Protein AF-A0A158P7M5-F1 (afdb_monomer)

Solvent-accessible surface area (backbone atoms only — not comparable to full-atom values): 8544 Å² total; per-residue (Å²): 83,50,68,42,34,40,37,39,23,15,37,44,81,31,75,53,76,41,77,49,64,83,55,54,94,88,68,77,83,92,66,46,58,50,72,46,75,37,80,89,73,76,42,77,43,80,46,76,48,88,86,70,44,61,68,52,57,57,50,47,51,29,58,58,73,63,59,71,62,83,87,73,74,80,70,91,69,79,88,72,82,65,73,63,87,88,44,93,66,78,75,72,72,61,63,40,66,48,14,17,70,57,31,77,76,79,37,59,45,15,40,32,36,42,31,28,41,23,72,48,53,90,63,35,61,90,94,43,66,89,36,54,60,48,78,50,76,38,73,48,93

Mean predicted aligned error: 12.84 Å

Foldseek 3Di:
DFWAKKWKDQFAAHPHIDIDGDDDPPDDDLACFDFDCPPVVNDTDTDRDDPSCSVVSVVLVCQQVVVCPVPPPPPDDDPPQPPDPNDRDPPPPPLLNGGYVSCPVVGQKIKMKTKDQCCPLVPHDPPCSVPRMDMTMDMDD

Radius of gyration: 18.56 Å; Cα contacts (8 Å, |Δi|>4): 219; chains: 1; bounding box: 43×63×38 Å

InterPro domains:
  IPR003395 RecF/RecN/SMC, N-terminal [PF02463] (47-140)
  IPR027417 P-loop containing nucleoside triphosphate hydrolase [G3DSA:3.40.50.300] (1-141)
  IPR027417 P-loop containing nucleoside triphosphate hydrolase [SSF52540] (1-97)

Organism: Angiostrongylus cantonensis (NCBI:txid6313)

Structure (mmCIF, N/CA/C/O backbone):
data_AF-A0A158P7M5-F1
#
_entry.id   AF-A0A158P7M5-F1
#
loop_
_atom_site.group_PDB
_atom_site.id
_atom_site.type_symbol
_atom_site.label_atom_id
_atom_site.label_alt_id
_atom_site.label_comp_id
_atom_site.label_asym_id
_atom_site.label_entity_id
_atom_site.label_seq_id
_atom_site.pdbx_PDB_ins_code
_atom_site.Cartn_x
_atom_site.Cartn_y
_atom_site.Cartn_z
_atom_site.occupancy
_atom_site.B_iso_or_equiv
_atom_site.auth_seq_id
_atom_site.auth_comp_id
_atom_site.auth_asym_id
_atom_site.auth_atom_id
_atom_site.pdbx_PDB_model_num
ATOM 1 N N . MET A 1 1 ? -9.098 4.996 12.710 1.00 84.75 1 MET A N 1
ATOM 2 C CA . MET A 1 1 ? -8.833 4.597 11.310 1.00 84.75 1 MET A CA 1
ATOM 3 C C . MET A 1 1 ? -7.419 4.039 11.209 1.00 84.75 1 MET A C 1
ATOM 5 O O . MET A 1 1 ? -6.515 4.659 11.755 1.00 84.75 1 MET A O 1
ATOM 9 N N . TYR A 1 2 ? -7.217 2.889 10.563 1.00 87.38 2 TYR A N 1
ATOM 10 C CA . TYR A 1 2 ? -5.891 2.273 10.371 1.00 87.38 2 TYR A CA 1
ATOM 11 C C . TYR A 1 2 ? -5.788 1.602 8.995 1.00 87.38 2 TYR A C 1
ATOM 13 O O . TYR A 1 2 ? -6.807 1.362 8.348 1.00 87.38 2 TYR A O 1
ATOM 21 N N . ILE A 1 3 ? -4.568 1.327 8.522 1.00 88.69 3 ILE A N 1
ATOM 22 C CA . ILE A 1 3 ? -4.358 0.655 7.232 1.00 88.69 3 ILE A CA 1
ATOM 23 C C . ILE A 1 3 ? -4.711 -0.825 7.386 1.00 88.69 3 ILE A C 1
ATOM 25 O O . ILE A 1 3 ? -4.085 -1.527 8.169 1.00 88.69 3 ILE A O 1
ATOM 29 N N . LYS A 1 4 ? -5.683 -1.296 6.608 1.00 89.19 4 LYS A N 1
ATOM 30 C CA . LYS A 1 4 ? -6.126 -2.696 6.568 1.00 89.19 4 LYS A CA 1
ATOM 31 C C . LYS A 1 4 ? -5.441 -3.482 5.452 1.00 89.19 4 LYS A C 1
ATOM 33 O O . LYS A 1 4 ? -5.133 -4.659 5.622 1.00 89.19 4 LYS A O 1
ATOM 38 N N . ARG A 1 5 ? -5.222 -2.834 4.301 1.00 90.56 5 ARG A N 1
ATOM 39 C CA . ARG A 1 5 ? -4.631 -3.456 3.110 1.00 90.56 5 ARG A CA 1
ATOM 40 C C . ARG A 1 5 ? -3.824 -2.456 2.293 1.00 90.56 5 ARG A C 1
ATOM 42 O O . ARG A 1 5 ? -4.247 -1.313 2.125 1.00 90.56 5 ARG A O 1
ATOM 49 N N . LEU A 1 6 ? -2.711 -2.909 1.735 1.00 90.88 6 LEU A N 1
ATOM 50 C CA . LEU A 1 6 ? -1.869 -2.177 0.797 1.00 90.88 6 LEU A CA 1
ATOM 51 C C . LEU A 1 6 ? -1.648 -3.033 -0.454 1.00 90.88 6 LEU A C 1
ATOM 53 O O . LEU A 1 6 ? -1.187 -4.166 -0.368 1.00 90.88 6 LEU A O 1
ATOM 57 N N . GLU A 1 7 ? -1.968 -2.484 -1.618 1.00 93.25 7 GLU A N 1
ATOM 58 C CA . GLU A 1 7 ? -1.774 -3.122 -2.918 1.00 93.25 7 GLU A CA 1
ATOM 59 C C . GLU A 1 7 ? -0.788 -2.288 -3.738 1.00 93.25 7 GLU A C 1
ATOM 61 O O . GLU A 1 7 ? -1.000 -1.089 -3.930 1.00 93.25 7 GLU A O 1
ATOM 66 N N . ILE A 1 8 ? 0.289 -2.909 -4.214 1.00 92.31 8 ILE A N 1
ATOM 67 C CA . ILE A 1 8 ? 1.386 -2.248 -4.926 1.00 92.31 8 ILE A CA 1
ATOM 68 C C . ILE A 1 8 ? 1.592 -2.947 -6.266 1.00 92.31 8 ILE A C 1
ATOM 70 O O . ILE A 1 8 ? 1.945 -4.120 -6.296 1.00 92.31 8 ILE A O 1
ATOM 74 N N . ASP A 1 9 ? 1.420 -2.230 -7.371 1.00 91.31 9 ASP A N 1
ATOM 75 C CA . ASP A 1 9 ? 1.585 -2.761 -8.723 1.00 91.31 9 ASP A CA 1
ATOM 76 C C . ASP A 1 9 ? 2.455 -1.833 -9.572 1.00 91.31 9 ASP A C 1
ATOM 78 O O . ASP A 1 9 ? 2.244 -0.621 -9.597 1.00 91.31 9 ASP A O 1
ATOM 82 N N . GLY A 1 10 ? 3.458 -2.391 -10.245 1.00 86.44 10 GLY A N 1
ATOM 83 C CA . GLY A 1 10 ? 4.370 -1.652 -11.122 1.00 86.44 10 GLY A CA 1
ATOM 84 C C . GLY A 1 10 ? 5.187 -0.534 -10.457 1.00 86.44 10 GLY A C 1
ATOM 85 O O . GLY A 1 10 ? 5.733 0.307 -11.168 1.00 86.44 10 GLY A O 1
ATOM 86 N N . PHE A 1 11 ? 5.277 -0.487 -9.123 1.00 87.62 11 PHE A N 1
ATOM 87 C CA . PHE A 1 11 ? 5.914 0.600 -8.367 1.00 87.62 11 PHE A CA 1
ATOM 88 C C . PHE A 1 11 ? 7.344 0.245 -7.934 1.00 87.62 11 PHE A C 1
ATOM 90 O O . PHE A 1 11 ? 7.560 -0.711 -7.187 1.00 87.62 11 PHE A O 1
ATOM 97 N N . LYS A 1 12 ? 8.336 1.043 -8.343 1.00 85.62 12 LYS A N 1
ATOM 98 C CA . LYS A 1 12 ? 9.769 0.897 -8.010 1.00 8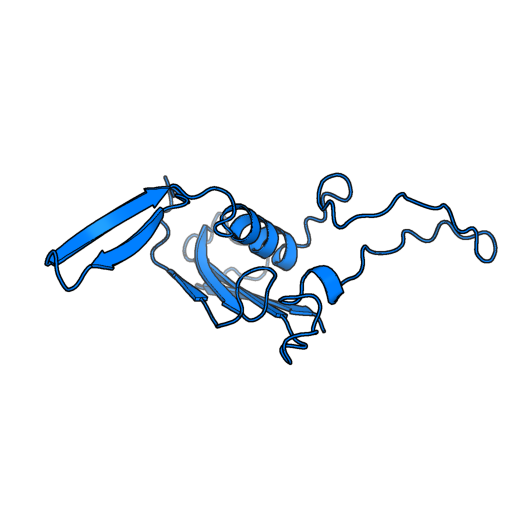5.62 12 LYS A CA 1
ATOM 99 C C . LYS A 1 12 ? 10.333 -0.521 -8.181 1.00 85.62 12 LYS A C 1
ATOM 101 O O . LYS A 1 12 ? 10.729 -0.889 -9.278 1.00 85.62 12 LYS A O 1
ATOM 106 N N . SER A 1 13 ? 10.427 -1.312 -7.107 1.00 83.50 13 SER A N 1
ATOM 107 C CA . SER A 1 13 ? 10.943 -2.694 -7.142 1.00 83.50 13 SER A CA 1
ATOM 108 C C . SER A 1 13 ? 9.855 -3.747 -7.380 1.00 83.50 13 SER A C 1
ATOM 110 O O . SER A 1 13 ? 10.182 -4.910 -7.602 1.00 83.50 13 SER A O 1
ATOM 112 N N . TYR A 1 14 ? 8.582 -3.357 -7.354 1.00 85.56 14 TYR A N 1
ATOM 113 C CA . TYR A 1 14 ? 7.429 -4.243 -7.476 1.00 85.56 14 TYR A CA 1
ATOM 114 C C . TYR A 1 14 ? 6.941 -4.283 -8.924 1.00 85.56 14 TYR A C 1
ATOM 116 O O . TYR A 1 14 ? 6.168 -3.433 -9.349 1.00 85.56 14 TYR A O 1
ATOM 124 N N . SER A 1 15 ? 7.409 -5.263 -9.701 1.00 84.06 15 SER A N 1
ATOM 125 C CA . SER A 1 15 ? 6.985 -5.454 -11.100 1.00 84.06 15 SER A CA 1
ATOM 126 C C . SER A 1 15 ? 5.624 -6.133 -11.255 1.00 84.06 15 SER A C 1
ATOM 128 O O . SER A 1 15 ? 5.034 -6.088 -12.328 1.00 84.06 15 SER A O 1
ATOM 130 N N . LYS A 1 16 ? 5.143 -6.798 -10.207 1.00 84.62 16 LYS A N 1
ATOM 131 C CA . LYS A 1 16 ? 3.849 -7.480 -10.167 1.00 84.62 16 LYS A CA 1
ATOM 132 C C . LYS A 1 16 ? 3.064 -6.974 -8.971 1.00 84.62 16 LYS A C 1
ATOM 134 O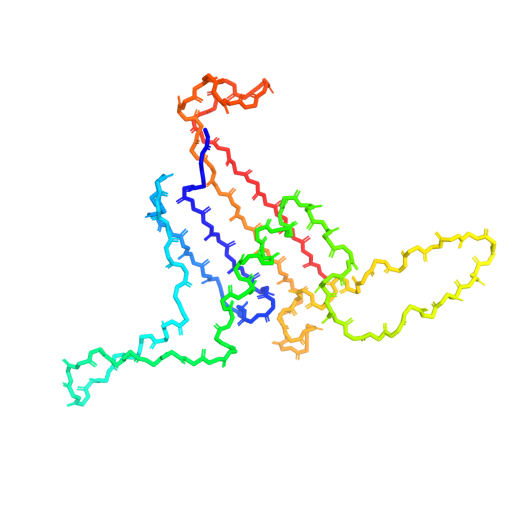 O . LYS A 1 16 ? 3.680 -6.634 -7.959 1.00 84.62 16 LYS A O 1
ATOM 139 N N . LEU A 1 17 ? 1.739 -7.041 -9.064 1.00 86.81 17 LEU A N 1
ATOM 140 C CA . LEU A 1 17 ? 0.837 -6.780 -7.950 1.00 86.81 17 LEU A CA 1
ATOM 141 C C . LEU A 1 17 ? 1.276 -7.554 -6.699 1.00 86.81 17 LEU A C 1
ATOM 143 O O . LEU A 1 17 ? 1.329 -8.784 -6.697 1.00 86.81 17 LEU A O 1
ATOM 147 N N . GLN A 1 18 ? 1.594 -6.814 -5.646 1.00 88.06 18 GLN A N 1
ATOM 148 C CA . GLN A 1 18 ? 1.806 -7.316 -4.299 1.00 88.06 18 GLN A CA 1
ATOM 149 C C . GLN A 1 18 ? 0.684 -6.819 -3.408 1.00 88.06 18 GLN A C 1
ATOM 151 O O . GLN A 1 18 ? 0.320 -5.645 -3.455 1.00 88.06 18 GLN A O 1
ATOM 156 N N . VAL A 1 19 ? 0.161 -7.717 -2.586 1.00 87.56 19 VAL A N 1
ATOM 157 C CA . VAL A 1 19 ? -0.900 -7.424 -1.633 1.00 87.56 19 VAL A CA 1
ATOM 158 C C . VAL A 1 19 ? -0.352 -7.688 -0.242 1.00 87.56 19 VAL A C 1
ATOM 160 O O . VAL A 1 19 ? 0.136 -8.778 0.036 1.00 87.56 19 VAL A O 1
ATOM 163 N N . ILE A 1 20 ? -0.423 -6.675 0.611 1.00 86.62 20 ILE A N 1
ATOM 164 C CA . ILE A 1 20 ? -0.091 -6.749 2.028 1.00 86.62 20 ILE A CA 1
ATOM 165 C C . ILE A 1 20 ? -1.401 -6.530 2.778 1.00 86.62 20 ILE A C 1
ATOM 167 O O . ILE A 1 20 ? -1.980 -5.444 2.721 1.00 86.62 20 ILE A O 1
ATOM 171 N N . ASP A 1 21 ? -1.893 -7.568 3.436 1.00 82.69 21 ASP A N 1
ATOM 172 C CA . ASP A 1 21 ? -3.075 -7.550 4.289 1.00 82.69 21 ASP A CA 1
ATOM 173 C C . ASP A 1 21 ? -2.722 -7.988 5.719 1.00 82.69 21 ASP A C 1
ATOM 175 O O . ASP A 1 21 ? -1.567 -8.280 6.030 1.00 82.69 21 ASP A O 1
ATOM 179 N N . GLY A 1 22 ? -3.708 -7.947 6.618 1.00 78.75 22 GLY A N 1
ATOM 180 C CA . GLY A 1 22 ? -3.534 -8.418 7.996 1.00 78.75 22 GLY A CA 1
ATOM 181 C C . GLY A 1 22 ? -2.609 -7.550 8.853 1.00 78.75 22 GLY A C 1
ATOM 182 O O . GLY A 1 22 ? -1.982 -8.064 9.775 1.00 78.75 22 GLY A O 1
ATOM 183 N N . LEU A 1 23 ? -2.507 -6.252 8.552 1.00 79.44 23 LEU A N 1
ATOM 184 C CA . LEU A 1 23 ? -1.743 -5.310 9.369 1.00 79.44 23 LEU A CA 1
ATOM 185 C C . LEU A 1 23 ? -2.398 -5.150 10.746 1.00 79.44 23 LEU A C 1
ATOM 187 O O . LEU A 1 23 ? -3.598 -4.890 10.854 1.00 79.44 23 LEU A O 1
ATOM 191 N N . ASP A 1 24 ? -1.590 -5.285 11.792 1.00 79.94 24 ASP A N 1
ATOM 192 C CA . ASP A 1 24 ? -2.015 -5.102 13.172 1.00 79.94 24 ASP A CA 1
ATOM 193 C C . ASP A 1 24 ? -2.125 -3.607 13.516 1.00 79.94 24 ASP A C 1
ATOM 195 O O . ASP A 1 24 ? -1.437 -2.756 12.949 1.00 79.94 24 ASP A O 1
ATOM 199 N N . THR A 1 25 ? -3.007 -3.254 14.447 1.00 81.12 25 THR A N 1
ATOM 200 C CA . THR A 1 25 ? -3.225 -1.846 14.827 1.00 81.12 25 THR A CA 1
ATOM 201 C C . THR A 1 25 ? -2.144 -1.285 15.751 1.00 81.12 25 THR A C 1
ATOM 203 O O . THR A 1 25 ? -1.952 -0.071 15.789 1.00 81.12 25 THR A O 1
ATOM 206 N N . GLN A 1 26 ? -1.440 -2.146 16.487 1.00 77.19 26 GLN A N 1
ATOM 207 C CA . GLN A 1 26 ? -0.457 -1.773 17.499 1.00 77.19 26 GLN A CA 1
ATOM 208 C C . GLN A 1 26 ? 0.972 -1.895 16.976 1.00 77.19 26 GLN A C 1
ATOM 210 O O . GLN A 1 26 ? 1.788 -1.006 17.222 1.00 77.19 26 GLN A O 1
ATOM 215 N N . PHE A 1 27 ? 1.294 -2.973 16.254 1.00 75.44 27 PHE A N 1
ATOM 216 C CA . PHE A 1 27 ? 2.669 -3.215 15.819 1.00 75.44 27 PHE A CA 1
ATOM 217 C C . PHE A 1 27 ? 2.771 -3.976 14.496 1.00 75.44 27 PHE A C 1
ATOM 219 O O . PHE A 1 27 ? 2.342 -5.118 14.379 1.00 75.44 27 PHE A O 1
ATOM 226 N N . ASN A 1 28 ? 3.460 -3.379 13.520 1.00 76.75 28 ASN A N 1
ATOM 227 C CA . ASN A 1 28 ? 3.818 -4.035 12.264 1.00 76.75 28 ASN A CA 1
ATOM 228 C C . ASN A 1 28 ? 5.328 -3.967 12.048 1.00 76.75 28 ASN A C 1
ATOM 230 O O . ASN A 1 28 ? 5.922 -2.889 12.103 1.00 76.75 28 ASN A O 1
ATOM 234 N N . ALA A 1 29 ? 5.947 -5.105 11.737 1.00 73.75 29 ALA A N 1
ATOM 235 C CA . ALA A 1 29 ? 7.367 -5.177 11.416 1.00 73.75 29 ALA A CA 1
ATOM 236 C C . ALA A 1 29 ? 7.575 -5.432 9.918 1.00 73.75 29 ALA A C 1
ATOM 238 O O . ALA A 1 29 ? 7.414 -6.553 9.434 1.00 73.75 29 ALA A O 1
ATOM 239 N N . ILE A 1 30 ? 8.004 -4.403 9.181 1.00 72.69 30 ILE A N 1
ATOM 240 C CA . ILE A 1 30 ? 8.461 -4.564 7.794 1.00 72.69 30 ILE A CA 1
ATOM 241 C C . ILE A 1 30 ? 9.900 -5.080 7.830 1.00 72.69 30 ILE A C 1
ATOM 243 O O . ILE A 1 30 ? 10.866 -4.318 7.887 1.00 72.69 30 ILE A O 1
ATOM 247 N N . THR A 1 31 ? 10.048 -6.402 7.827 1.00 67.69 31 THR A N 1
ATOM 248 C CA . THR A 1 31 ? 11.366 -7.041 7.795 1.00 67.69 31 THR A CA 1
ATOM 249 C C . THR A 1 31 ? 11.810 -7.279 6.356 1.00 67.69 31 THR A C 1
ATOM 251 O O . THR A 1 31 ? 11.018 -7.560 5.462 1.00 67.69 31 THR A O 1
ATOM 254 N N . GLY A 1 32 ? 13.112 -7.155 6.103 1.00 57.88 32 GLY A N 1
ATOM 255 C CA . GLY A 1 32 ? 13.715 -7.338 4.775 1.00 57.88 32 GLY A CA 1
ATOM 256 C C . GLY A 1 32 ? 13.915 -8.784 4.402 1.00 57.88 32 GLY A C 1
ATOM 257 O O . GLY A 1 32 ? 14.946 -9.117 3.824 1.00 57.88 32 GLY A O 1
ATOM 258 N N . LEU A 1 33 ? 12.984 -9.610 4.844 1.00 51.75 33 LEU A N 1
ATOM 259 C CA . LEU A 1 33 ? 13.098 -11.037 4.919 1.00 51.75 33 LEU A CA 1
ATOM 260 C C . LEU A 1 33 ? 12.620 -11.606 3.595 1.00 51.75 33 LEU A C 1
ATOM 262 O O . LEU A 1 33 ? 11.424 -11.775 3.376 1.00 51.75 33 LEU A O 1
ATOM 266 N N . PHE A 1 34 ? 13.557 -11.873 2.692 1.00 48.88 34 PHE A N 1
ATOM 267 C CA . PHE A 1 34 ? 13.217 -12.690 1.544 1.00 48.88 34 PHE A CA 1
ATOM 268 C C . PHE A 1 34 ? 13.093 -14.126 2.048 1.00 48.88 34 PHE A C 1
ATOM 270 O O . PHE A 1 34 ? 14.076 -14.729 2.479 1.00 48.88 34 PHE A O 1
ATOM 277 N N . ILE A 1 35 ? 11.865 -14.635 2.066 1.00 47.81 35 ILE A N 1
ATOM 278 C CA . ILE A 1 35 ? 11.573 -16.012 2.430 1.00 47.81 35 ILE A CA 1
ATOM 279 C C . ILE A 1 35 ? 11.659 -16.828 1.138 1.00 47.81 35 ILE A C 1
ATOM 281 O O . ILE A 1 35 ? 10.724 -16.833 0.341 1.00 47.81 35 ILE A O 1
ATOM 285 N N . PHE A 1 36 ? 12.793 -17.488 0.906 1.00 49.09 36 PHE A N 1
ATOM 286 C CA . PHE A 1 36 ? 12.864 -18.541 -0.107 1.00 49.09 36 PHE A CA 1
ATOM 287 C C . PHE A 1 36 ? 12.492 -19.866 0.561 1.00 49.09 36 PHE A C 1
ATOM 289 O O . PHE A 1 36 ? 13.078 -20.247 1.578 1.00 49.09 36 PHE A O 1
ATOM 296 N N . PHE A 1 37 ? 11.496 -20.554 0.003 1.00 44.31 37 PHE A N 1
ATOM 297 C CA . PHE A 1 37 ? 11.245 -21.953 0.322 1.00 44.31 37 PHE A CA 1
ATOM 298 C C . PHE A 1 37 ? 12.278 -22.787 -0.436 1.00 44.31 37 PHE A C 1
ATOM 300 O O . PHE A 1 37 ? 12.216 -22.893 -1.661 1.00 44.31 37 PHE A O 1
ATOM 307 N N . ASP A 1 38 ? 13.262 -23.322 0.284 1.00 51.84 38 ASP A N 1
ATOM 308 C CA . ASP A 1 38 ? 14.185 -24.294 -0.284 1.00 51.84 38 ASP A CA 1
ATOM 309 C C . ASP A 1 38 ? 13.481 -25.654 -0.288 1.00 51.84 38 ASP A C 1
ATOM 311 O O . ASP A 1 38 ? 13.375 -26.319 0.745 1.00 51.84 38 ASP A O 1
ATOM 315 N N . ALA A 1 39 ? 12.972 -26.052 -1.454 1.00 58.78 39 ALA A N 1
ATOM 316 C CA . ALA A 1 39 ? 12.307 -27.338 -1.635 1.00 58.78 39 ALA A CA 1
ATOM 317 C C . ALA A 1 39 ? 13.251 -28.537 -1.413 1.00 58.78 39 ALA A C 1
ATOM 319 O O . ALA A 1 39 ? 12.775 -29.626 -1.107 1.00 58.78 39 ALA A O 1
ATOM 320 N N . ILE A 1 40 ? 14.573 -28.349 -1.524 1.00 69.81 40 ILE A N 1
ATOM 321 C CA . ILE A 1 40 ? 15.577 -29.396 -1.281 1.00 69.81 40 ILE A CA 1
ATOM 322 C C . ILE A 1 40 ? 15.788 -29.583 0.224 1.00 69.81 40 ILE A C 1
ATOM 324 O O . ILE A 1 40 ? 15.942 -30.709 0.693 1.00 69.81 40 ILE A O 1
ATOM 328 N N . LYS A 1 41 ? 15.769 -28.493 0.998 1.00 57.28 41 LYS A N 1
ATOM 329 C CA . LYS A 1 41 ? 15.950 -28.535 2.461 1.00 57.28 41 LYS A CA 1
ATOM 330 C C . LYS A 1 41 ? 14.649 -28.565 3.259 1.00 57.28 41 LYS A C 1
ATOM 332 O O . LYS A 1 41 ? 14.707 -28.671 4.480 1.00 57.28 41 LYS A O 1
ATOM 337 N N . ASN A 1 42 ? 13.497 -28.474 2.592 1.00 57.22 42 ASN A N 1
ATOM 338 C CA . ASN A 1 42 ? 12.167 -28.400 3.207 1.00 57.22 42 ASN A CA 1
ATOM 339 C C . ASN A 1 42 ? 12.104 -27.351 4.337 1.00 57.22 42 ASN A C 1
ATOM 341 O O . ASN A 1 42 ? 11.467 -27.537 5.374 1.00 57.22 42 ASN A O 1
ATOM 345 N N . GLN A 1 43 ? 12.833 -26.248 4.150 1.00 45.84 43 GLN A N 1
ATOM 346 C CA . GLN A 1 43 ? 13.076 -25.251 5.181 1.00 45.84 43 GLN A CA 1
ATOM 347 C C . GLN A 1 43 ? 12.962 -23.850 4.587 1.00 45.84 43 GLN A C 1
ATOM 349 O O . GLN A 1 43 ? 13.472 -23.551 3.505 1.00 45.84 43 GLN A O 1
ATOM 354 N N . PHE A 1 44 ? 12.300 -22.966 5.329 1.00 47.78 44 PHE A N 1
ATOM 355 C CA . PHE A 1 44 ? 12.242 -21.552 4.997 1.00 47.78 44 PHE A CA 1
ATOM 356 C C . PHE A 1 44 ? 13.569 -20.877 5.335 1.00 47.78 44 PHE A C 1
ATOM 358 O O . PHE A 1 44 ? 13.928 -20.743 6.507 1.00 47.78 44 PHE A O 1
ATOM 365 N N . PHE A 1 45 ? 14.294 -20.434 4.307 1.00 43.50 45 PHE A N 1
ATOM 366 C CA . PHE A 1 45 ? 15.552 -19.725 4.495 1.00 43.50 45 PHE A CA 1
ATOM 367 C C . PHE A 1 45 ? 15.286 -18.225 4.648 1.00 43.50 45 PHE A C 1
ATOM 369 O O . PHE A 1 45 ? 14.658 -17.591 3.798 1.00 43.50 45 PHE A O 1
ATOM 376 N N . ARG A 1 46 ? 15.744 -17.664 5.771 1.00 45.09 46 ARG A N 1
ATOM 377 C CA . ARG A 1 46 ? 15.560 -16.260 6.153 1.00 45.09 46 ARG A CA 1
ATOM 378 C C . ARG A 1 46 ? 16.833 -15.472 5.849 1.00 45.09 46 ARG A C 1
ATOM 380 O O . ARG A 1 46 ? 17.735 -15.420 6.679 1.00 45.09 46 ARG A O 1
ATOM 387 N N . LEU A 1 47 ? 16.904 -14.836 4.679 1.00 45.06 47 LEU A N 1
ATOM 388 C CA . LEU A 1 47 ? 17.999 -13.919 4.342 1.00 45.06 47 LEU A CA 1
ATOM 389 C C . LEU A 1 47 ? 17.533 -12.466 4.449 1.00 45.06 47 LEU A C 1
ATOM 391 O O . LEU A 1 47 ? 16.663 -12.009 3.705 1.00 45.06 47 LEU A O 1
ATOM 395 N N . GLY A 1 48 ? 18.138 -11.729 5.381 1.00 49.22 48 GLY A N 1
ATOM 396 C CA . GLY A 1 48 ? 18.008 -10.279 5.482 1.00 49.22 48 GLY A CA 1
ATOM 397 C C . GLY A 1 48 ? 18.904 -9.594 4.455 1.00 49.22 48 GLY A C 1
ATOM 398 O O . GLY A 1 48 ? 20.000 -9.159 4.791 1.00 49.22 48 GLY A O 1
ATOM 399 N N . LEU A 1 49 ? 18.466 -9.513 3.197 1.00 48.22 49 LEU A N 1
ATOM 400 C CA . LEU A 1 49 ? 19.235 -8.842 2.145 1.00 48.22 49 LEU A CA 1
ATOM 401 C C . LEU A 1 49 ? 18.970 -7.324 2.160 1.00 48.22 49 LEU A C 1
ATOM 403 O O . LEU A 1 49 ? 17.828 -6.848 2.247 1.00 48.22 49 LEU A O 1
ATOM 407 N N . ASN A 1 50 ? 20.042 -6.536 2.076 1.00 53.41 50 ASN A N 1
ATOM 408 C CA . ASN A 1 50 ? 19.958 -5.100 1.817 1.00 53.41 50 ASN A CA 1
ATOM 409 C C . ASN A 1 50 ? 19.515 -4.887 0.358 1.00 53.41 50 ASN A C 1
ATOM 411 O O . ASN A 1 50 ? 19.955 -5.609 -0.529 1.00 53.41 50 ASN A O 1
ATOM 415 N N . GLY A 1 51 ? 18.598 -3.944 0.110 1.00 59.69 51 GLY A N 1
ATOM 416 C CA . GLY A 1 51 ? 18.055 -3.697 -1.238 1.00 59.69 51 GLY A CA 1
ATOM 417 C C . GLY A 1 51 ? 16.807 -4.504 -1.638 1.00 59.69 51 GLY A C 1
ATOM 418 O O . GLY A 1 51 ? 16.358 -4.387 -2.770 1.00 59.69 51 GLY A O 1
ATOM 419 N N . THR A 1 52 ? 16.176 -5.254 -0.725 1.00 61.97 52 THR A N 1
ATOM 420 C CA . THR A 1 52 ? 14.956 -6.059 -0.996 1.00 61.97 52 THR A CA 1
ATOM 421 C C . THR A 1 52 ? 13.662 -5.267 -1.233 1.00 61.97 52 THR A C 1
ATOM 423 O O . THR A 1 52 ? 12.590 -5.854 -1.313 1.00 61.97 52 THR A O 1
ATOM 426 N N . GLY A 1 53 ? 13.725 -3.936 -1.331 1.00 68.12 53 GLY A N 1
ATOM 427 C CA . GLY A 1 53 ? 12.542 -3.102 -1.575 1.00 68.12 53 GLY A CA 1
ATOM 428 C C . GLY A 1 53 ? 11.734 -2.715 -0.330 1.00 68.12 53 GLY A C 1
ATOM 429 O O . GLY A 1 53 ? 10.697 -2.084 -0.477 1.00 68.12 53 GLY A O 1
ATOM 430 N N . LYS A 1 54 ? 12.218 -2.990 0.892 1.00 78.44 54 LYS A N 1
ATOM 431 C CA . LYS A 1 54 ? 11.574 -2.563 2.158 1.00 78.44 54 LYS A CA 1
ATOM 432 C C . LYS A 1 54 ? 11.164 -1.084 2.165 1.00 78.44 54 LYS A C 1
ATOM 434 O O . LYS A 1 54 ? 10.009 -0.759 2.416 1.00 78.44 54 LYS A O 1
ATOM 439 N N . SER A 1 55 ? 12.114 -0.191 1.867 1.00 79.44 55 SER A N 1
ATOM 440 C CA . SER A 1 55 ? 11.880 1.259 1.855 1.00 79.44 55 SER A CA 1
ATOM 441 C C . SER A 1 55 ? 10.859 1.667 0.793 1.00 79.44 55 SER A C 1
ATOM 443 O O . SER A 1 55 ? 10.144 2.642 0.979 1.00 79.44 55 SER A O 1
ATOM 445 N N . ASN A 1 56 ? 10.706 0.869 -0.270 1.00 83.69 56 ASN A N 1
ATOM 446 C CA . ASN A 1 56 ? 9.729 1.137 -1.319 1.00 83.69 56 ASN A CA 1
ATOM 447 C C . ASN A 1 56 ? 8.287 0.878 -0.860 1.00 83.69 56 ASN A C 1
ATOM 449 O O . ASN A 1 56 ? 7.376 1.463 -1.437 1.00 83.69 56 ASN A O 1
ATOM 453 N N . ILE A 1 57 ? 8.066 0.064 0.184 1.00 86.12 57 ILE A N 1
ATOM 454 C CA . ILE A 1 57 ? 6.746 -0.063 0.825 1.00 86.12 57 ILE A CA 1
ATOM 455 C C . ILE A 1 57 ? 6.365 1.274 1.459 1.00 86.12 57 ILE A C 1
ATOM 457 O O . ILE A 1 57 ? 5.288 1.798 1.184 1.00 86.12 57 ILE A O 1
ATOM 461 N N . LEU A 1 58 ? 7.273 1.872 2.235 1.00 84.31 58 LEU A N 1
ATOM 462 C CA . LEU A 1 58 ? 7.052 3.192 2.831 1.00 84.31 58 LEU A CA 1
ATOM 463 C C . LEU A 1 58 ? 6.896 4.271 1.753 1.00 84.31 58 LEU A C 1
ATOM 465 O O . LEU A 1 58 ? 5.971 5.075 1.828 1.00 84.31 58 LEU A O 1
ATOM 469 N N . ASP A 1 59 ? 7.718 4.233 0.702 1.00 83.06 59 ASP A N 1
ATOM 470 C CA . ASP A 1 59 ? 7.596 5.170 -0.418 1.00 83.06 59 ASP A CA 1
ATOM 471 C C . ASP A 1 59 ? 6.256 5.032 -1.153 1.00 83.06 59 ASP A C 1
ATOM 473 O O . ASP A 1 59 ? 5.705 6.034 -1.603 1.00 83.06 59 ASP A O 1
ATOM 477 N N . SER A 1 60 ? 5.704 3.818 -1.260 1.00 85.88 60 SER A N 1
ATOM 478 C CA . SER A 1 60 ? 4.385 3.586 -1.863 1.00 85.88 60 SER A CA 1
ATOM 479 C C . SER A 1 60 ? 3.2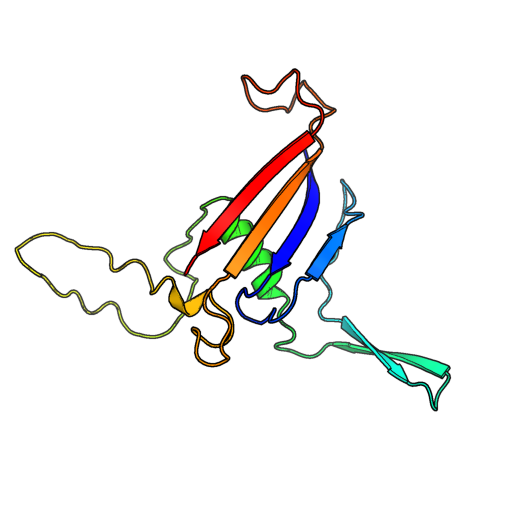63 4.201 -1.019 1.00 85.88 60 SER A C 1
ATOM 481 O O . SER A 1 60 ? 2.341 4.812 -1.562 1.00 85.88 60 SER A O 1
ATOM 483 N N . ILE A 1 61 ? 3.384 4.132 0.312 1.00 87.50 61 ILE A N 1
ATOM 484 C CA . ILE A 1 61 ? 2.431 4.746 1.239 1.00 87.50 61 ILE A CA 1
ATOM 485 C C . ILE A 1 61 ? 2.504 6.272 1.135 1.00 87.50 61 ILE A C 1
ATOM 487 O O . ILE A 1 61 ? 1.481 6.928 0.935 1.00 87.50 61 ILE A O 1
ATOM 491 N N . CYS A 1 62 ? 3.713 6.839 1.183 1.00 84.94 62 CYS A N 1
ATOM 492 C CA . CYS A 1 62 ? 3.944 8.272 0.994 1.00 84.94 62 CYS A CA 1
ATOM 493 C C . CYS A 1 62 ? 3.432 8.760 -0.367 1.00 84.94 62 CYS A C 1
ATOM 495 O O . CYS A 1 62 ? 2.840 9.837 -0.458 1.00 84.94 62 CYS A O 1
ATOM 497 N N . PHE A 1 63 ? 3.602 7.951 -1.418 1.00 85.50 63 PHE A N 1
ATOM 498 C CA . PHE A 1 63 ? 3.082 8.240 -2.747 1.00 85.50 63 PHE A CA 1
ATOM 499 C C . PHE A 1 63 ? 1.557 8.369 -2.736 1.00 85.50 63 PHE A C 1
ATOM 501 O O . PHE A 1 63 ? 1.045 9.382 -3.209 1.00 85.50 63 PHE A O 1
ATOM 508 N N . VAL A 1 64 ? 0.817 7.414 -2.168 1.00 88.12 64 VAL A N 1
ATOM 509 C CA . VAL A 1 64 ? -0.657 7.497 -2.111 1.00 88.12 64 VAL A CA 1
ATOM 510 C C . VAL A 1 64 ? -1.134 8.647 -1.231 1.00 88.12 64 VAL A C 1
ATOM 512 O O . VAL A 1 64 ? -2.033 9.378 -1.639 1.00 88.12 64 VAL A O 1
ATOM 515 N N . LEU A 1 65 ? -0.509 8.847 -0.068 1.00 83.44 65 LEU A N 1
ATOM 516 C CA . LEU A 1 65 ? -0.875 9.911 0.873 1.00 83.44 65 LEU A CA 1
ATOM 517 C C . LEU A 1 65 ? -0.462 11.314 0.406 1.00 83.44 65 LEU A C 1
ATOM 519 O O . LEU A 1 65 ? -0.865 12.304 1.006 1.00 83.44 65 LEU A O 1
ATOM 523 N N . GLY A 1 66 ? 0.344 11.420 -0.653 1.00 74.44 66 GLY A N 1
ATOM 524 C CA . GLY A 1 66 ? 0.817 12.705 -1.165 1.00 74.44 66 GLY A CA 1
ATOM 525 C C . GLY A 1 66 ? 1.881 13.373 -0.294 1.00 74.44 66 GLY A C 1
ATOM 526 O O . GLY A 1 66 ? 2.185 14.543 -0.512 1.00 74.44 66 GLY A O 1
ATOM 527 N N . ILE A 1 67 ? 2.483 12.643 0.650 1.00 67.31 67 ILE A N 1
ATOM 528 C CA . ILE A 1 67 ? 3.582 13.142 1.479 1.00 67.31 67 ILE A CA 1
ATOM 529 C C . ILE A 1 67 ? 4.859 13.101 0.640 1.00 67.31 67 ILE A C 1
ATOM 531 O O . ILE A 1 67 ? 5.589 12.111 0.603 1.00 67.31 67 ILE A O 1
ATOM 535 N N . THR A 1 68 ? 5.133 14.190 -0.069 1.00 55.41 68 THR A N 1
ATOM 536 C CA . THR A 1 68 ? 6.405 14.392 -0.759 1.00 55.41 68 THR A CA 1
ATOM 537 C C . THR A 1 68 ? 7.388 15.028 0.214 1.00 55.41 68 THR A C 1
ATOM 539 O O . THR A 1 68 ? 7.479 16.252 0.294 1.00 55.41 68 THR A O 1
ATOM 542 N N . ASN A 1 69 ? 8.146 14.227 0.963 1.00 46.47 69 ASN A N 1
ATOM 543 C CA . ASN A 1 69 ? 9.354 14.752 1.595 1.00 46.47 69 ASN A CA 1
ATOM 544 C C . ASN A 1 69 ? 10.392 14.955 0.473 1.00 46.47 69 ASN A C 1
ATOM 546 O O . ASN A 1 69 ? 11.163 14.056 0.135 1.00 46.47 69 ASN A O 1
ATOM 550 N N . LEU A 1 70 ? 10.309 16.118 -0.186 1.00 46.47 70 LEU A N 1
ATOM 551 C CA . LEU A 1 70 ? 11.054 16.507 -1.397 1.00 46.47 70 LEU A CA 1
ATOM 552 C C . LEU A 1 70 ? 12.584 16.455 -1.227 1.00 46.47 70 LEU A C 1
ATOM 554 O O . LEU A 1 70 ? 13.315 16.575 -2.202 1.00 46.47 70 LEU A O 1
ATOM 558 N N . THR A 1 71 ? 13.074 16.267 -0.005 1.00 44.47 71 THR A N 1
ATOM 559 C CA . THR A 1 71 ? 14.496 16.254 0.348 1.00 44.47 71 THR A CA 1
ATOM 560 C C . THR A 1 71 ? 15.118 14.855 0.397 1.00 44.47 71 THR A C 1
ATOM 562 O O . THR A 1 71 ? 16.338 14.746 0.308 1.00 44.47 71 THR A O 1
ATOM 565 N N . HIS A 1 72 ? 14.326 13.777 0.491 1.00 41.75 72 HIS A N 1
ATOM 566 C CA . HIS A 1 72 ? 14.858 12.416 0.691 1.00 41.75 72 HIS A CA 1
ATOM 567 C C . HIS A 1 72 ? 14.502 11.399 -0.401 1.00 41.75 72 HIS A C 1
ATOM 569 O O . HIS A 1 72 ? 15.101 10.321 -0.430 1.00 41.75 72 HIS A O 1
ATOM 575 N N . ILE A 1 73 ? 13.612 11.727 -1.346 1.00 45.78 73 ILE A N 1
ATOM 576 C CA . ILE A 1 73 ? 13.375 10.893 -2.537 1.00 45.78 73 ILE A CA 1
ATOM 577 C C . ILE A 1 73 ? 14.504 11.162 -3.538 1.00 45.78 73 ILE A C 1
ATOM 579 O O . ILE A 1 73 ? 14.353 11.859 -4.536 1.00 45.78 73 ILE A O 1
ATOM 583 N N . ARG A 1 74 ? 15.688 10.645 -3.215 1.00 42.50 74 ARG A N 1
ATOM 584 C CA . ARG A 1 74 ? 16.893 10.711 -4.038 1.00 42.50 74 ARG A CA 1
ATOM 585 C C . ARG A 1 74 ? 16.738 9.756 -5.226 1.00 42.50 74 ARG A C 1
ATOM 587 O O . ARG A 1 74 ? 17.259 8.647 -5.202 1.00 42.50 74 ARG A O 1
ATOM 594 N N . ALA A 1 75 ? 16.017 10.196 -6.254 1.00 38.59 75 ALA A N 1
ATOM 595 C CA . ALA A 1 75 ? 16.321 9.827 -7.631 1.00 38.59 75 ALA A CA 1
ATOM 596 C C . ALA A 1 75 ? 17.283 10.899 -8.162 1.00 38.59 75 ALA A C 1
ATOM 598 O O . ALA A 1 75 ? 17.038 12.097 -8.028 1.00 38.59 75 ALA A O 1
ATOM 599 N N . GLY A 1 76 ? 18.469 10.468 -8.581 1.00 39.34 76 GLY A N 1
ATOM 600 C CA . GLY A 1 76 ? 19.606 11.346 -8.813 1.00 39.34 76 GLY A CA 1
ATOM 601 C C . GLY A 1 76 ? 19.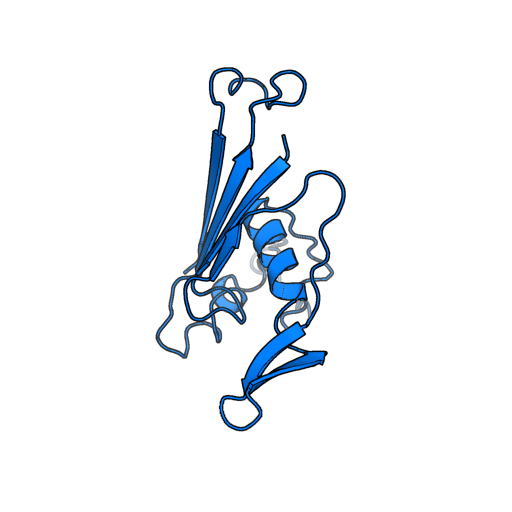372 12.339 -9.944 1.00 39.34 76 GLY A C 1
ATOM 602 O O . GLY A 1 76 ? 19.158 11.948 -11.078 1.00 39.34 76 GLY A O 1
ATOM 603 N N . MET A 1 77 ? 19.497 13.625 -9.643 1.00 37.47 77 MET A N 1
ATOM 604 C CA . MET A 1 77 ? 20.588 14.503 -10.081 1.00 37.47 77 MET A CA 1
ATOM 605 C C . MET A 1 77 ? 20.304 15.897 -9.516 1.00 37.47 77 MET A C 1
ATOM 607 O O . MET A 1 77 ? 19.162 16.236 -9.219 1.00 37.47 77 MET A O 1
ATOM 611 N N . SER A 1 78 ? 21.369 16.652 -9.264 1.00 35.62 78 SER A N 1
ATOM 612 C CA . SER A 1 78 ? 21.387 17.977 -8.645 1.00 35.62 78 SER A CA 1
ATOM 613 C C . SER A 1 78 ? 20.191 18.854 -9.042 1.00 35.62 78 SER A C 1
ATOM 615 O O . SER A 1 78 ? 19.822 18.843 -10.218 1.00 35.62 78 SER A O 1
ATOM 617 N N . PRO A 1 79 ? 19.623 19.667 -8.128 1.00 40.03 79 PRO A N 1
ATOM 618 C CA . PRO A 1 79 ? 18.682 20.709 -8.508 1.00 40.03 79 PRO A CA 1
ATOM 619 C C . PRO A 1 79 ? 19.444 21.729 -9.357 1.00 40.03 79 PRO A C 1
ATOM 621 O O . PRO A 1 79 ? 19.971 22.719 -8.857 1.00 40.03 79 PRO A O 1
ATOM 624 N N . MET A 1 80 ? 19.561 21.476 -10.659 1.00 36.84 80 MET A N 1
ATOM 625 C CA . MET A 1 80 ? 19.878 22.530 -11.595 1.00 36.84 80 MET A CA 1
ATOM 626 C C . MET A 1 80 ? 18.643 23.421 -11.605 1.00 36.84 80 MET A C 1
ATOM 628 O O . MET A 1 80 ? 17.594 23.055 -12.135 1.00 36.84 80 MET A O 1
ATOM 632 N N . PHE A 1 81 ? 18.768 24.569 -10.942 1.00 35.94 81 PHE A N 1
ATOM 633 C CA . PHE A 1 81 ? 17.875 25.707 -11.088 1.00 35.94 81 PHE A CA 1
ATOM 634 C C . PHE A 1 81 ? 17.874 26.125 -12.563 1.00 35.94 81 PHE A C 1
ATOM 636 O O . PH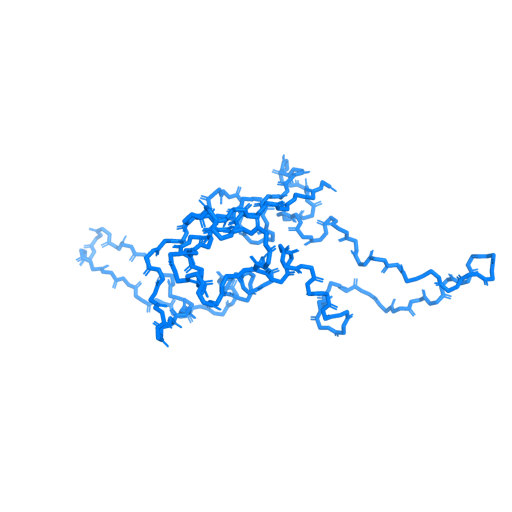E A 1 81 ? 18.589 27.035 -12.972 1.00 35.94 81 PHE A O 1
ATOM 643 N N . PHE A 1 82 ? 17.084 25.455 -13.397 1.00 37.59 82 PHE A N 1
ATOM 644 C CA . PHE A 1 82 ? 16.735 25.996 -14.698 1.00 37.59 82 PHE A CA 1
ATOM 645 C C . PHE A 1 82 ? 15.650 27.044 -14.490 1.00 37.59 82 PHE A C 1
ATOM 647 O O . PHE A 1 82 ? 14.462 26.736 -14.397 1.00 37.59 82 PHE A O 1
ATOM 654 N N . VAL A 1 83 ? 16.069 28.306 -14.438 1.00 38.59 83 VAL A N 1
ATOM 655 C CA . VAL A 1 83 ? 15.171 29.443 -14.632 1.00 38.59 83 VAL A CA 1
ATOM 656 C C . VAL A 1 83 ? 14.711 29.412 -16.091 1.00 38.59 83 VAL A C 1
ATOM 658 O O . VAL A 1 83 ? 15.385 29.922 -16.980 1.00 38.59 83 VAL A O 1
ATOM 661 N N . LYS A 1 84 ? 13.552 28.805 -16.363 1.00 41.69 84 LYS A N 1
ATOM 662 C CA . LYS A 1 84 ? 12.790 29.101 -17.583 1.00 41.69 84 LYS A CA 1
ATOM 663 C C . LYS A 1 84 ? 11.754 30.169 -17.245 1.00 41.69 84 LYS A C 1
ATOM 665 O O . LYS A 1 84 ? 10.827 29.924 -16.480 1.00 41.69 84 LYS A O 1
ATOM 670 N N . ASN A 1 85 ? 11.922 31.354 -17.829 1.00 43.34 85 ASN A N 1
ATOM 671 C CA . ASN A 1 85 ? 10.952 32.454 -17.800 1.00 43.34 85 ASN A CA 1
ATOM 672 C C . ASN 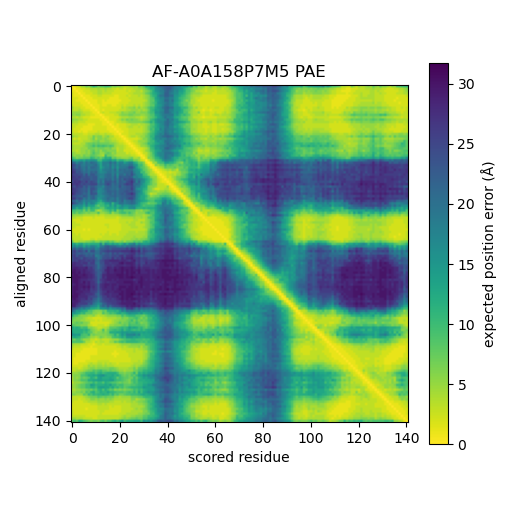A 1 85 ? 10.577 32.959 -16.391 1.00 43.34 85 ASN A C 1
ATOM 674 O O . ASN A 1 85 ? 9.401 33.183 -16.111 1.00 43.34 85 ASN A O 1
ATOM 678 N N . GLY A 1 86 ? 11.553 33.113 -15.487 1.00 44.81 86 GLY A N 1
ATOM 679 C CA . GLY A 1 86 ? 11.348 33.806 -14.204 1.00 44.81 86 GLY A CA 1
ATOM 680 C C . GLY A 1 86 ? 10.393 33.122 -13.216 1.00 44.81 86 GLY A C 1
ATOM 681 O O . GLY A 1 86 ? 9.978 33.742 -12.242 1.00 44.81 86 GLY A O 1
ATOM 682 N N . LYS A 1 87 ? 10.040 31.850 -13.441 1.00 41.94 87 LYS A N 1
ATOM 683 C CA . LYS A 1 87 ? 9.230 31.048 -12.518 1.00 41.94 87 LYS A CA 1
ATOM 684 C C . LYS A 1 87 ? 10.108 29.996 -11.850 1.00 41.94 87 LYS A C 1
ATOM 686 O O . LYS A 1 87 ? 10.732 29.190 -12.539 1.00 41.94 87 LYS A O 1
ATOM 691 N N . ASN A 1 88 ? 10.113 29.975 -10.516 1.00 39.94 88 ASN A N 1
ATOM 692 C CA . ASN A 1 88 ? 10.685 28.890 -9.718 1.0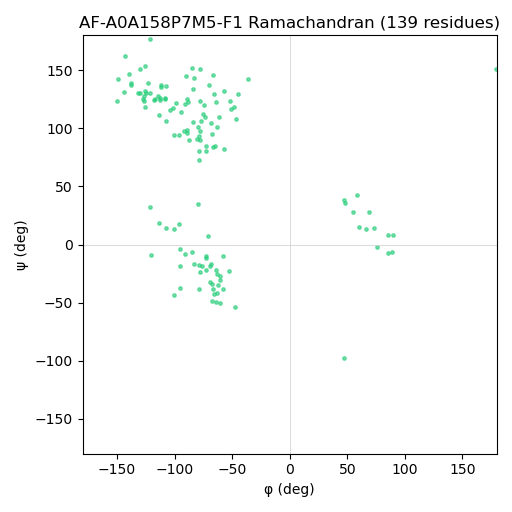0 39.94 88 ASN A CA 1
ATOM 693 C C . ASN A 1 88 ? 9.851 27.621 -9.939 1.00 39.94 88 ASN A C 1
ATOM 695 O O . ASN A 1 88 ? 8.921 27.329 -9.192 1.00 39.94 88 ASN A O 1
ATOM 699 N N . CYS A 1 89 ? 10.139 26.893 -11.012 1.00 38.59 89 CYS A N 1
ATOM 700 C CA . CYS A 1 89 ? 9.511 25.613 -11.282 1.00 38.59 89 CYS A CA 1
ATOM 701 C C . CYS A 1 89 ? 10.290 24.553 -10.505 1.00 38.59 89 CYS A C 1
ATOM 703 O O . CYS A 1 89 ? 11.403 24.194 -10.884 1.00 38.59 89 CYS A O 1
ATOM 705 N N . ILE A 1 90 ? 9.715 24.054 -9.411 1.00 41.69 90 ILE A N 1
ATOM 706 C CA . ILE A 1 90 ? 10.169 22.798 -8.814 1.00 41.69 90 ILE A CA 1
ATOM 707 C C . ILE A 1 90 ? 9.944 21.743 -9.895 1.00 41.69 90 ILE A C 1
ATOM 709 O O . ILE A 1 90 ? 8.799 21.447 -10.240 1.00 41.69 90 ILE A O 1
ATOM 713 N N . SER A 1 91 ? 11.021 21.213 -10.475 1.00 41.00 91 SER A N 1
ATOM 714 C CA . SER A 1 91 ? 10.912 20.009 -11.290 1.00 41.00 91 SER A CA 1
ATOM 715 C C . SER A 1 91 ? 10.436 18.920 -10.343 1.00 41.00 91 SER A C 1
ATOM 717 O O . SER A 1 91 ? 11.211 18.433 -9.523 1.00 41.00 91 SER A O 1
ATOM 719 N N . LEU A 1 92 ? 9.140 18.604 -10.395 1.00 44.47 92 LEU A N 1
ATOM 720 C CA . LEU A 1 92 ? 8.584 17.394 -9.806 1.00 44.47 92 LEU A CA 1
ATOM 721 C C . LEU A 1 92 ? 9.514 16.262 -10.248 1.00 44.47 92 LEU A C 1
ATOM 723 O O . LEU A 1 92 ? 9.582 15.978 -11.446 1.00 44.47 92 LEU A O 1
ATOM 727 N N . GLY A 1 93 ? 10.309 15.723 -9.313 1.00 49.69 93 GLY A N 1
ATOM 728 C CA . GLY A 1 93 ? 11.229 14.618 -9.580 1.00 49.69 93 GLY A CA 1
ATOM 729 C C . GLY A 1 93 ? 10.491 13.577 -10.410 1.00 49.69 93 GLY A C 1
ATOM 730 O O . GLY A 1 93 ? 9.322 13.300 -10.125 1.00 49.69 93 GLY A O 1
ATOM 731 N N . GLN A 1 94 ? 11.110 13.153 -11.511 1.00 58.03 94 GLN A N 1
ATOM 732 C CA . GLN A 1 94 ? 10.404 12.564 -12.640 1.00 58.03 94 GLN A CA 1
ATOM 733 C C . GLN A 1 94 ? 9.490 11.439 -12.148 1.00 58.03 94 GLN A C 1
ATOM 735 O O . GLN A 1 94 ? 9.936 10.442 -11.593 1.00 58.03 94 GLN A O 1
ATOM 740 N N . LEU A 1 95 ? 8.181 11.619 -12.324 1.00 64.31 95 LEU A N 1
ATOM 741 C CA . LEU A 1 95 ? 7.144 10.658 -11.937 1.00 64.31 95 LEU A CA 1
ATOM 742 C C . LEU A 1 95 ? 7.406 9.246 -12.509 1.00 64.31 95 LEU A C 1
ATOM 744 O O . LEU A 1 95 ? 6.986 8.248 -11.924 1.00 64.31 95 LEU A O 1
ATOM 748 N N . THR A 1 96 ? 8.179 9.174 -13.593 1.00 65.31 96 THR A N 1
ATOM 749 C CA . THR A 1 96 ? 8.706 7.955 -14.213 1.00 65.31 96 THR A CA 1
ATOM 750 C C . THR A 1 96 ? 9.615 7.141 -13.289 1.00 65.31 96 THR A C 1
ATOM 752 O O . THR A 1 96 ? 9.601 5.919 -13.371 1.00 65.31 96 THR A O 1
ATOM 755 N N . ASP A 1 97 ? 10.349 7.764 -12.361 1.00 73.12 97 ASP A N 1
ATOM 756 C CA . ASP A 1 97 ? 11.238 7.073 -11.408 1.00 73.12 97 ASP A CA 1
ATOM 757 C C . ASP A 1 97 ? 10.481 6.235 -10.372 1.00 73.12 97 ASP A C 1
ATOM 759 O O . ASP A 1 97 ? 11.051 5.365 -9.710 1.00 73.12 97 ASP A O 1
ATOM 763 N N . LEU A 1 98 ? 9.181 6.487 -10.223 1.00 78.94 98 LEU A N 1
ATOM 764 C CA . LEU A 1 98 ? 8.302 5.696 -9.369 1.00 78.94 98 LEU A CA 1
ATOM 765 C C . LEU A 1 98 ? 7.799 4.431 -10.074 1.00 78.94 98 LEU A C 1
ATOM 767 O O . LEU A 1 98 ? 7.338 3.506 -9.403 1.00 78.94 98 LEU A O 1
ATOM 771 N N . VAL A 1 99 ? 7.904 4.367 -11.403 1.00 81.19 99 VAL A N 1
ATOM 772 C CA . VAL A 1 99 ? 7.517 3.208 -12.209 1.00 81.19 99 VAL A CA 1
ATOM 773 C C . VAL A 1 99 ? 8.649 2.179 -12.223 1.00 81.19 99 VAL A C 1
ATOM 775 O O . VAL A 1 99 ? 9.833 2.524 -12.243 1.00 81.19 99 VAL A O 1
ATOM 778 N N . TYR A 1 100 ? 8.299 0.892 -12.201 1.00 80.50 100 TYR A N 1
ATOM 779 C CA . TYR A 1 100 ? 9.266 -0.203 -12.213 1.00 80.50 100 TYR A CA 1
ATOM 780 C C . TYR A 1 100 ? 10.270 -0.061 -13.364 1.00 80.50 100 TYR A C 1
ATOM 782 O O . TYR A 1 100 ? 9.890 0.028 -14.534 1.00 80.50 100 TYR A O 1
ATOM 790 N N . LYS A 1 101 ? 11.566 -0.034 -13.020 1.00 81.62 101 LYS A N 1
ATOM 791 C CA . LYS A 1 101 ? 12.678 0.209 -13.959 1.00 81.62 101 LYS A CA 1
ATOM 792 C C . LYS A 1 101 ? 12.444 1.418 -14.886 1.00 81.62 101 LYS A C 1
ATOM 794 O O . LYS A 1 101 ? 12.772 1.351 -16.068 1.00 81.62 101 LYS A O 1
ATOM 799 N N . GLN A 1 102 ? 11.843 2.496 -14.376 1.00 76.19 102 GLN A N 1
ATOM 800 C CA . GLN A 1 102 ? 11.572 3.723 -15.140 1.00 76.19 102 GLN A CA 1
ATOM 801 C C . GLN A 1 102 ? 10.766 3.490 -16.432 1.00 76.19 102 GLN A C 1
ATOM 803 O O . GLN A 1 102 ? 10.927 4.211 -17.414 1.00 76.19 102 GLN A O 1
ATOM 808 N N . GLY A 1 103 ? 9.937 2.443 -16.482 1.00 71.38 103 GLY A N 1
ATOM 809 C CA . GLY A 1 103 ? 9.166 2.108 -17.681 1.00 71.38 103 GLY A CA 1
ATOM 810 C C . GLY A 1 103 ? 9.896 1.255 -18.723 1.00 71.38 103 GLY A C 1
ATOM 811 O O . GLY A 1 103 ? 9.260 0.753 -19.647 1.00 71.38 103 GLY A O 1
ATOM 812 N N . GLN A 1 104 ? 11.201 1.001 -18.570 1.00 73.56 104 GLN A N 1
ATOM 813 C CA . GLN A 1 104 ? 12.005 0.289 -19.576 1.00 73.56 104 GLN A CA 1
ATOM 814 C C . GLN A 1 104 ? 11.721 -1.220 -19.662 1.00 73.56 104 GLN A C 1
ATOM 816 O O . GLN A 1 104 ? 12.154 -1.884 -20.598 1.00 73.56 104 GLN A O 1
ATOM 821 N N . ALA A 1 105 ? 10.983 -1.778 -18.700 1.00 76.00 105 ALA A N 1
ATOM 822 C CA . ALA A 1 105 ? 10.625 -3.197 -18.662 1.00 76.00 105 ALA A CA 1
ATOM 823 C C . ALA A 1 105 ? 9.230 -3.498 -19.241 1.00 76.00 105 ALA A C 1
ATOM 825 O O . ALA A 1 105 ? 8.647 -4.530 -18.917 1.00 76.00 105 ALA A O 1
ATOM 826 N N . GLY A 1 106 ? 8.657 -2.576 -20.023 1.00 77.88 106 GLY A N 1
ATOM 827 C CA . GLY A 1 106 ? 7.295 -2.696 -20.559 1.00 77.88 106 GLY A CA 1
ATOM 828 C C . GLY A 1 106 ? 6.183 -2.423 -19.536 1.00 77.88 106 GLY A C 1
ATOM 829 O O . GLY A 1 106 ? 5.009 -2.415 -19.893 1.00 77.88 106 GLY A O 1
ATOM 830 N N . ILE A 1 107 ? 6.534 -2.156 -18.274 1.00 83.81 107 ILE A N 1
ATOM 831 C CA . ILE A 1 107 ? 5.604 -1.706 -17.233 1.00 83.81 107 ILE A CA 1
ATOM 832 C C . ILE A 1 107 ? 5.609 -0.185 -17.243 1.00 83.81 107 ILE A C 1
ATOM 834 O O . ILE A 1 107 ? 6.487 0.425 -16.654 1.00 83.81 107 ILE A O 1
ATOM 838 N N . THR A 1 108 ? 4.639 0.432 -17.908 1.00 83.94 108 THR A N 1
ATOM 839 C CA . THR A 1 108 ? 4.544 1.897 -18.058 1.00 83.94 108 THR A CA 1
ATOM 840 C C . THR A 1 108 ? 3.539 2.528 -17.096 1.00 83.94 108 THR A C 1
ATOM 842 O O . THR A 1 108 ? 3.082 3.648 -17.303 1.00 83.94 108 THR A O 1
ATOM 845 N N . LYS A 1 109 ? 3.090 1.775 -16.090 1.00 88.69 109 LYS A N 1
ATOM 846 C CA . LYS A 1 109 ? 2.102 2.233 -15.119 1.00 88.69 109 LYS A CA 1
ATOM 847 C C . LYS A 1 109 ? 2.435 1.656 -13.755 1.00 88.69 109 LYS A C 1
ATOM 849 O O . LYS A 1 109 ? 2.602 0.448 -13.629 1.00 88.69 109 LYS A O 1
ATOM 854 N N . ALA A 1 110 ? 2.448 2.519 -12.747 1.00 89.06 110 ALA A N 1
ATOM 855 C CA . ALA A 1 110 ? 2.444 2.107 -11.354 1.00 89.06 110 ALA A CA 1
ATOM 856 C C . ALA A 1 110 ? 1.109 2.486 -10.710 1.00 89.06 110 ALA A C 1
ATOM 858 O O . ALA A 1 110 ? 0.590 3.584 -10.927 1.00 89.06 110 ALA A O 1
ATOM 859 N N . THR A 1 111 ? 0.552 1.577 -9.918 1.00 92.56 111 THR A N 1
ATOM 860 C CA . THR A 1 111 ? -0.671 1.785 -9.143 1.00 92.56 111 THR A CA 1
ATOM 861 C C . THR A 1 111 ? -0.415 1.365 -7.711 1.00 92.56 111 THR A C 1
ATOM 863 O O . THR A 1 111 ? 0.057 0.262 -7.461 1.00 92.56 111 THR A O 1
ATOM 866 N N . VAL A 1 112 ? -0.762 2.231 -6.768 1.00 93.56 112 VAL A N 1
ATOM 867 C CA . VAL A 1 112 ? -0.737 1.895 -5.348 1.00 93.56 112 VAL A CA 1
ATOM 868 C C . VAL A 1 112 ? -2.111 2.187 -4.768 1.00 93.56 112 VAL A C 1
ATOM 870 O O . VAL A 1 112 ? -2.686 3.252 -5.017 1.00 93.56 112 VAL A O 1
ATOM 873 N N . THR A 1 113 ? -2.646 1.230 -4.019 1.00 94.88 113 THR A N 1
ATOM 874 C CA . THR A 1 113 ? -3.960 1.320 -3.383 1.00 94.88 113 THR A CA 1
ATOM 875 C C . THR A 1 113 ? -3.822 1.041 -1.896 1.00 94.88 113 THR A C 1
ATOM 877 O O . THR A 1 113 ? -3.267 0.017 -1.512 1.00 94.88 113 THR A O 1
ATOM 880 N N . ILE A 1 114 ? -4.341 1.933 -1.057 1.00 94.12 114 ILE A N 1
ATOM 881 C CA . ILE A 1 114 ? -4.419 1.744 0.392 1.00 94.12 114 ILE A CA 1
ATOM 882 C C . ILE A 1 114 ? -5.883 1.656 0.780 1.00 94.12 114 ILE A C 1
ATOM 884 O O . ILE A 1 114 ? -6.672 2.540 0.452 1.00 94.12 114 ILE A O 1
ATOM 888 N N . THR A 1 115 ? -6.227 0.603 1.503 1.00 93.81 115 THR A N 1
ATOM 889 C CA . THR A 1 115 ? -7.543 0.426 2.101 1.00 93.81 115 THR A CA 1
ATOM 890 C C . THR A 1 115 ? -7.425 0.607 3.602 1.00 93.81 115 THR A C 1
ATOM 892 O O . THR A 1 115 ? -6.612 -0.050 4.258 1.00 93.81 115 THR A O 1
ATOM 895 N N . PHE A 1 116 ? -8.239 1.500 4.141 1.00 91.56 116 PHE A N 1
ATOM 896 C CA . PHE A 1 116 ? -8.301 1.828 5.551 1.00 91.56 116 PHE A CA 1
ATOM 897 C C . PHE A 1 116 ? -9.573 1.269 6.172 1.00 91.56 116 PHE A C 1
ATOM 899 O O . PHE A 1 116 ? -10.660 1.428 5.617 1.00 91.56 116 PHE A O 1
ATOM 906 N N . ASP A 1 117 ? -9.436 0.683 7.356 1.00 90.38 117 ASP A N 1
ATOM 907 C CA . ASP A 1 117 ? -10.579 0.387 8.210 1.00 90.38 117 ASP A CA 1
ATOM 908 C C . ASP A 1 117 ? -11.020 1.678 8.918 1.00 90.38 117 ASP A C 1
ATOM 910 O O . ASP A 1 117 ? -10.230 2.354 9.594 1.00 90.38 117 ASP A O 1
ATOM 914 N N . ASN 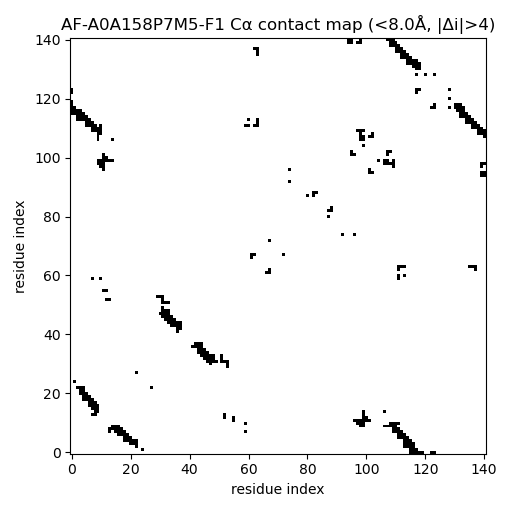A 1 118 ? -12.289 2.032 8.720 1.00 91.06 118 ASN A N 1
ATOM 915 C CA . ASN A 1 118 ? -12.947 3.214 9.262 1.00 91.06 118 ASN A CA 1
ATOM 916 C C . ASN A 1 118 ? -14.170 2.828 10.118 1.00 91.06 118 ASN A C 1
ATOM 918 O O . ASN A 1 118 ? -15.168 3.552 10.159 1.00 91.06 118 ASN A O 1
ATOM 922 N N . LYS A 1 119 ? -14.123 1.676 10.804 1.00 87.31 119 LYS A N 1
ATOM 923 C CA . LYS A 1 119 ? -15.180 1.268 11.747 1.00 87.31 119 LYS A CA 1
ATOM 924 C C . LYS A 1 119 ? -15.233 2.166 12.979 1.00 87.31 119 LYS A C 1
ATOM 926 O O . LYS A 1 119 ? -16.311 2.445 13.497 1.00 87.31 119 LYS A O 1
ATOM 931 N N . ASP A 1 120 ? -14.082 2.665 13.426 1.00 86.25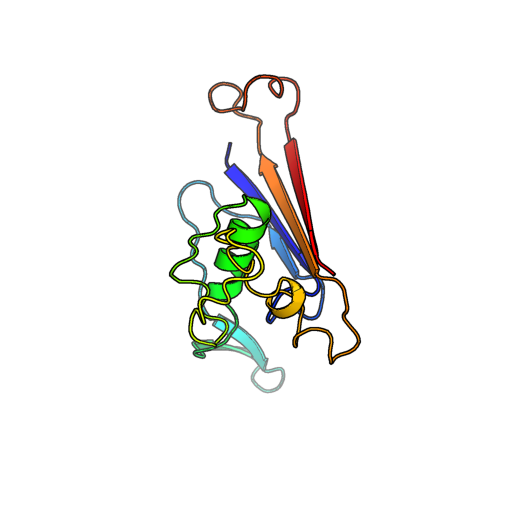 120 ASP A N 1
ATOM 932 C CA . ASP A 1 120 ? -14.023 3.647 14.506 1.00 86.25 120 ASP A CA 1
ATOM 933 C C . ASP A 1 120 ? -14.364 5.055 13.997 1.00 86.25 120 ASP A C 1
ATOM 935 O O . ASP A 1 120 ? -13.504 5.804 13.524 1.00 86.25 120 ASP A O 1
ATOM 939 N N . LYS A 1 121 ? -15.647 5.410 14.124 1.00 83.56 121 LYS A N 1
ATOM 940 C CA . LYS A 1 121 ? -16.211 6.672 13.625 1.00 83.56 121 LYS A CA 1
ATOM 941 C C . LYS A 1 121 ? -15.735 7.905 14.382 1.00 83.56 121 LYS A C 1
ATOM 943 O O . LYS A 1 121 ? -15.854 9.002 13.840 1.00 83.56 121 LYS A O 1
ATOM 948 N N . LYS A 1 122 ? -15.193 7.742 15.596 1.00 81.62 122 LYS A N 1
ATOM 949 C CA . LYS A 1 122 ? -14.649 8.858 16.388 1.00 81.62 122 LYS A CA 1
ATOM 950 C C . LYS A 1 122 ? -13.369 9.411 15.768 1.00 81.62 122 LYS A C 1
ATOM 952 O O . LYS A 1 122 ? -13.125 10.608 15.839 1.00 81.62 122 LYS A O 1
ATOM 957 N N . HIS A 1 123 ? -12.590 8.540 15.132 1.00 78.75 123 HIS A N 1
ATOM 958 C CA . HIS A 1 123 ? -11.320 8.872 14.482 1.00 78.75 123 HIS A CA 1
ATOM 959 C C . HIS A 1 123 ? -11.418 8.851 12.949 1.00 78.75 123 HIS A C 1
ATOM 961 O O . HIS A 1 123 ? -10.395 8.773 12.267 1.00 78.75 123 HIS A O 1
ATOM 967 N N . GLY A 1 124 ? -12.638 8.842 12.407 1.00 78.12 124 GLY A N 1
ATOM 968 C CA . GLY A 1 124 ? -12.881 8.851 10.970 1.00 78.12 124 GLY A CA 1
ATOM 969 C C . GLY A 1 124 ? -12.860 10.270 10.392 1.00 78.12 124 GLY A C 1
ATOM 970 O O . GLY A 1 124 ? -13.182 11.226 11.102 1.00 78.12 124 GLY A O 1
ATOM 971 N N . PRO A 1 125 ? -12.501 10.437 9.109 1.00 82.44 125 PRO A N 1
ATOM 972 C CA . PRO A 1 125 ? -12.519 11.742 8.468 1.00 82.44 125 PRO A CA 1
ATOM 973 C C . PRO A 1 125 ? -13.952 12.273 8.337 1.00 82.44 125 PRO A C 1
ATOM 975 O O . PRO A 1 125 ? -14.903 11.519 8.104 1.00 82.44 125 PRO A O 1
ATOM 978 N N . ILE A 1 126 ? -14.089 13.595 8.462 1.00 84.31 126 ILE A N 1
ATOM 979 C CA . ILE A 1 126 ? -15.374 14.292 8.347 1.00 84.31 126 ILE A CA 1
ATOM 980 C C . ILE A 1 126 ? -15.999 13.969 6.985 1.00 84.31 126 ILE A C 1
ATOM 982 O O . ILE A 1 126 ? -15.335 14.035 5.952 1.00 84.31 126 ILE A O 1
ATOM 986 N N . GLY A 1 127 ? -17.280 13.600 6.990 1.00 84.50 127 GLY A N 1
ATOM 987 C CA . GLY A 1 127 ? -18.027 13.249 5.776 1.00 84.50 127 GLY A CA 1
ATOM 988 C C . GLY A 1 127 ? -17.949 11.774 5.367 1.00 84.50 127 GLY A C 1
ATOM 989 O O . GLY A 1 127 ? -18.700 11.364 4.489 1.00 84.50 127 GLY A O 1
ATOM 990 N N . TYR A 1 128 ? -17.133 10.952 6.039 1.00 85.44 128 TYR A N 1
ATOM 991 C CA . TYR A 1 128 ? -17.021 9.507 5.773 1.00 85.44 128 TYR A CA 1
ATOM 992 C C . TYR A 1 128 ? -17.533 8.636 6.930 1.00 85.44 128 TYR A C 1
ATOM 994 O O . TYR A 1 128 ? -17.228 7.447 7.006 1.00 85.44 128 TYR A O 1
ATOM 1002 N N . HIS A 1 129 ? -18.338 9.196 7.837 1.00 83.38 129 HIS A N 1
ATOM 1003 C CA . HIS A 1 129 ? -18.859 8.465 8.999 1.00 83.38 129 HIS A CA 1
ATOM 1004 C C . HIS A 1 129 ? -19.723 7.252 8.608 1.00 83.38 129 HIS A C 1
ATOM 1006 O O . HIS A 1 129 ? -19.736 6.257 9.327 1.00 83.38 129 HIS A O 1
ATOM 1012 N N . ASN A 1 130 ? -20.361 7.274 7.436 1.00 86.38 130 ASN A N 1
ATOM 1013 C CA . ASN A 1 130 ? -21.186 6.162 6.947 1.00 86.38 130 ASN A CA 1
ATOM 1014 C C . ASN A 1 130 ? -20.380 5.069 6.224 1.00 86.38 130 ASN A C 1
ATOM 1016 O O . ASN A 1 130 ? -20.936 4.037 5.867 1.00 86.38 130 ASN A O 1
ATOM 1020 N N . CYS A 1 131 ? -19.080 5.278 6.002 1.00 87.50 131 CYS A N 1
ATOM 1021 C CA . CYS A 1 131 ? -18.221 4.323 5.308 1.00 87.50 131 CYS A CA 1
ATOM 1022 C C . CYS A 1 131 ? -17.398 3.542 6.330 1.00 87.50 131 CYS A C 1
ATOM 1024 O O . CYS A 1 131 ? -16.603 4.132 7.064 1.00 87.50 131 CYS A O 1
ATOM 1026 N N . ASP A 1 132 ? -17.578 2.226 6.396 1.00 90.06 132 ASP A N 1
ATOM 1027 C CA . ASP A 1 132 ? -16.763 1.349 7.255 1.00 90.06 132 ASP A CA 1
ATOM 1028 C C . ASP A 1 132 ? -15.367 1.097 6.684 1.00 90.06 132 ASP A C 1
ATOM 1030 O O . ASP A 1 132 ? -14.449 0.728 7.414 1.00 90.06 132 ASP A O 1
ATOM 1034 N N . GLU A 1 133 ? -15.194 1.347 5.390 1.00 91.69 133 GLU A N 1
ATOM 1035 C CA . GLU A 1 133 ? -13.945 1.158 4.671 1.00 91.69 133 GLU A CA 1
ATOM 1036 C C . GLU A 1 133 ? -13.711 2.336 3.720 1.00 91.69 133 GLU A C 1
ATOM 1038 O O . GLU A 1 133 ? -14.646 2.844 3.094 1.00 91.69 133 GLU A O 1
ATOM 1043 N N . ILE A 1 134 ? -12.463 2.800 3.644 1.00 92.12 134 ILE A N 1
ATOM 1044 C CA . ILE A 1 134 ? -12.051 3.891 2.757 1.00 92.12 134 ILE A CA 1
ATOM 1045 C C . ILE A 1 134 ? -10.876 3.406 1.919 1.00 92.12 134 ILE A C 1
ATOM 1047 O O . ILE A 1 134 ? -9.837 3.033 2.461 1.00 92.12 134 ILE A O 1
ATOM 1051 N N . THR A 1 135 ? -11.010 3.464 0.598 1.00 93.56 135 THR A N 1
ATOM 1052 C CA . THR A 1 135 ? -9.955 3.052 -0.333 1.00 93.56 135 THR A CA 1
ATOM 1053 C C . THR A 1 135 ? -9.420 4.255 -1.094 1.00 93.56 135 THR A C 1
ATOM 1055 O O . THR A 1 135 ? -10.166 4.962 -1.768 1.00 93.56 135 THR A O 1
ATOM 1058 N N . ILE A 1 136 ? -8.108 4.466 -1.024 1.00 93.44 136 ILE A N 1
ATOM 1059 C CA . ILE A 1 136 ? -7.398 5.516 -1.753 1.00 93.44 136 ILE A CA 1
ATOM 1060 C C . ILE A 1 136 ? -6.489 4.852 -2.780 1.00 93.44 136 ILE A C 1
ATOM 1062 O O . ILE A 1 136 ? -5.664 4.010 -2.435 1.00 93.44 136 ILE A O 1
ATOM 1066 N N . LYS A 1 137 ? -6.620 5.244 -4.048 1.00 94.25 137 LYS A N 1
ATOM 1067 C CA . LYS A 1 137 ? -5.800 4.741 -5.154 1.00 94.25 137 LYS A CA 1
ATOM 1068 C C . LYS A 1 137 ? -5.078 5.894 -5.832 1.00 94.25 137 LYS A C 1
ATOM 1070 O O . LYS A 1 137 ? -5.712 6.867 -6.233 1.00 94.25 137 LYS A O 1
ATOM 1075 N N . ARG A 1 138 ? -3.768 5.752 -6.031 1.00 91.38 138 ARG A N 1
ATOM 1076 C CA . ARG A 1 138 ? -2.962 6.675 -6.837 1.00 91.38 138 ARG A CA 1
ATOM 1077 C C . ARG A 1 138 ? -2.251 5.911 -7.946 1.00 91.38 138 ARG A C 1
ATOM 1079 O O . ARG A 1 138 ? -1.753 4.808 -7.730 1.00 91.38 138 ARG A O 1
ATOM 1086 N N . GLN A 1 139 ? -2.209 6.505 -9.134 1.00 89.50 139 GLN A N 1
ATOM 1087 C CA . GLN A 1 139 ? -1.536 5.938 -10.300 1.00 89.50 139 GLN A CA 1
ATOM 1088 C C . GLN A 1 139 ? -0.607 6.958 -10.951 1.00 89.50 139 GLN A C 1
ATOM 1090 O O . GLN A 1 139 ? -0.860 8.162 -10.896 1.00 89.50 139 GLN A O 1
ATOM 1095 N N . VAL A 1 140 ? 0.447 6.456 -11.581 1.00 83.75 140 VAL A N 1
ATOM 1096 C CA . VAL A 1 140 ? 1.422 7.234 -12.346 1.00 83.75 140 VAL A CA 1
ATOM 1097 C C . VAL A 1 140 ? 1.800 6.470 -13.614 1.00 83.75 140 VAL A C 1
ATOM 1099 O O . VAL A 1 140 ? 1.762 5.237 -13.625 1.00 83.75 140 VAL A O 1
ATOM 1102 N N . ARG A 1 141 ? 2.081 7.212 -14.686 1.00 79.12 141 ARG A N 1
ATOM 1103 C CA . ARG A 1 141 ? 2.510 6.724 -15.999 1.00 79.12 141 ARG A CA 1
ATOM 1104 C C . ARG A 1 141 ? 3.782 7.449 -16.406 1.00 79.12 141 ARG A C 1
ATOM 1106 O O . ARG A 1 141 ? 3.879 8.641 -16.034 1.00 79.12 141 ARG A O 1
#

Sequence (141 aa):
MYIKRLEIDGFKSYSKLQVIDGLDTQFNAITGLFIFFDAIKNQFFRLGLNGTGKSNILDSICFVLGITNLTHIRAGMSPMFFVKNGKNCISLGQLTDLVYKQGQAGITKATVTITFDNKDKKHGPIGYHNCDEITIKRQVR

Secondary structure (DSSP, 8-state):
-EEEEEEEESBTT--S-EEEE---SS------EEEEEETTTTEEEEEE-TTSSHHHHHHHHHHHHT---TTT---S-------BTTB-------GGGGBGGGGTTS---EEEEEEEE---GGGSPTT-TT-SEEEEEEEE-

Nearest PDB structures (foldseek):
  6qj0-assembly1_A  TM=9.387E-01  e=5.021E-10  Thermochaetoides thermophila
  6qj1-assembly1_A  TM=9.620E-01  e=3.183E-09  Thermochaetoides thermophila
  7qen-assembly1_A  TM=9.357E-01  e=3.392E-09  Saccharomyces cerevisiae
  7q2y-assembly1_A  TM=9.319E-01  e=4.376E-09  Saccharomyces cerevisiae S288C
  6yvd-assembly1_C  TM=8.188E-01  e=3.813E-08  Saccharomyces cerevisiae S288C

pLDDT: mean 71.2, std 19.01, range [35.62, 94.88]